Protein AF-A0A7V5YYH0-F1 (afdb_monomer)

Foldseek 3Di:
DVVVVVVVVVVVVVVVVVVVVVVVVVVVVVVVLVVVLVVQLVVLVVCVVVVVDDPVRSVVSVVVSVVPDDD

Mean predicted aligned error: 13.06 Å

Sequence (71 aa):
MVLGVIVANLAFLAVEAAVAEVEVHLAHDDVEVVREEQEALRIV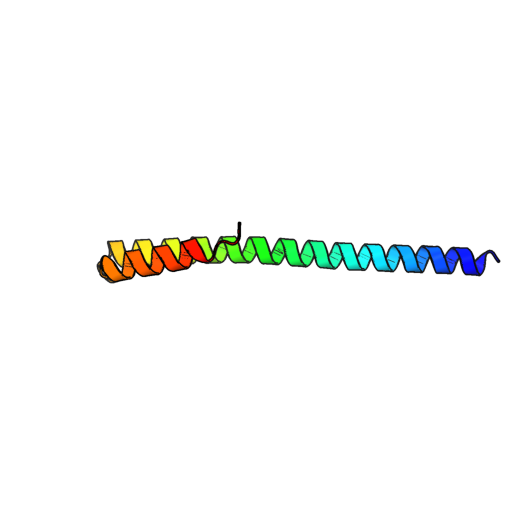RVRYARGELSEEEYRRLRFELSAAQPG

Solvent-accessible surface area (backbone atoms only — not comparable to full-atom values): 4041 Å² total; per-residue (Å²): 112,71,68,61,55,54,54,52,52,54,54,52,52,52,51,53,51,53,52,51,53,50,52,52,50,52,59,49,52,54,55,50,51,56,51,52,53,53,50,50,54,51,51,52,53,53,36,39,76,70,64,77,38,54,73,66,56,45,52,50,54,52,48,54,65,58,67,66,60,80,129

Nearest PDB structures (foldseek):
  6o35-assembly1_A  TM=7.650E-01  e=7.605E+00  synthetic construct

Radius of gyration: 22.99 Å; Cα contacts (8 Å, |Δi|>4): 15; chains: 1; bounding box: 47×17×63 Å

pLDDT: mean 75.51, std 13.16, range [48.12, 94.62]

Structure (mmCIF, N/CA/C/O backbone):
data_AF-A0A7V5YYH0-F1
#
_entry.id   AF-A0A7V5YYH0-F1
#
loop_
_atom_site.group_PDB
_atom_site.id
_atom_site.type_symbol
_atom_site.label_atom_id
_atom_site.label_a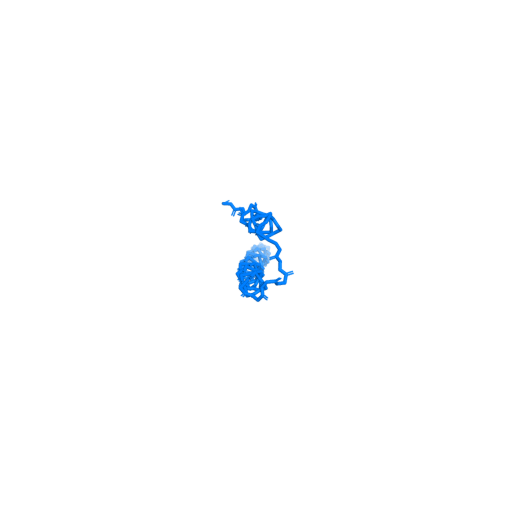lt_id
_atom_site.label_comp_id
_atom_site.label_asym_id
_atom_site.label_entity_id
_atom_site.label_seq_id
_atom_site.pdbx_PDB_ins_code
_atom_site.Cartn_x
_atom_site.Cartn_y
_atom_site.Cartn_z
_atom_site.occupancy
_atom_site.B_iso_or_equiv
_atom_site.auth_seq_id
_atom_site.auth_comp_id
_atom_site.auth_asym_id
_atom_site.auth_atom_id
_atom_site.pdbx_PDB_model_num
ATOM 1 N N . MET A 1 1 ? 31.599 -0.504 -45.484 1.00 63.91 1 MET A N 1
ATOM 2 C CA . MET A 1 1 ? 30.701 0.590 -45.044 1.00 63.91 1 MET A CA 1
ATOM 3 C C . MET A 1 1 ? 29.291 0.102 -44.724 1.00 63.91 1 MET A C 1
ATOM 5 O O . MET A 1 1 ? 28.838 0.371 -43.625 1.00 63.91 1 MET A O 1
ATOM 9 N N . VAL A 1 2 ? 28.626 -0.663 -45.600 1.00 73.56 2 VAL A N 1
ATOM 10 C CA . VAL A 1 2 ? 27.239 -1.147 -45.392 1.00 73.56 2 VAL A CA 1
ATOM 11 C C . VAL A 1 2 ? 27.049 -1.950 -44.093 1.00 73.56 2 VAL A C 1
ATOM 13 O O . VAL A 1 2 ? 26.096 -1.711 -43.362 1.00 73.56 2 VAL A O 1
ATOM 16 N N . LEU A 1 3 ? 27.993 -2.834 -43.751 1.00 77.62 3 LEU A N 1
ATOM 17 C CA . LEU A 1 3 ? 27.922 -3.642 -42.526 1.00 77.62 3 LEU A CA 1
ATOM 18 C C . LEU A 1 3 ? 27.888 -2.784 -41.247 1.00 77.62 3 LEU A C 1
ATOM 20 O O . LEU A 1 3 ? 27.144 -3.086 -40.323 1.00 77.62 3 LEU A O 1
ATOM 24 N N . GLY A 1 4 ? 28.650 -1.686 -41.210 1.00 74.94 4 GLY A N 1
ATOM 25 C CA . GLY A 1 4 ? 28.691 -0.787 -40.051 1.00 74.94 4 GLY A CA 1
ATOM 26 C C . GLY A 1 4 ? 27.376 -0.036 -39.840 1.00 74.94 4 GLY A C 1
ATOM 27 O O . GLY A 1 4 ? 26.960 0.159 -38.705 1.00 74.94 4 GLY A O 1
ATOM 28 N N . VAL A 1 5 ? 26.684 0.314 -40.929 1.00 79.25 5 VAL A N 1
ATOM 29 C CA . VAL A 1 5 ? 25.362 0.957 -40.871 1.00 79.25 5 VAL A CA 1
ATOM 30 C C . VAL A 1 5 ? 24.301 -0.021 -40.367 1.00 79.25 5 VAL A C 1
ATOM 32 O O . VAL A 1 5 ? 23.459 0.353 -39.557 1.00 79.25 5 VAL A O 1
ATOM 35 N N . ILE A 1 6 ? 24.355 -1.285 -40.794 1.00 81.44 6 ILE A N 1
AT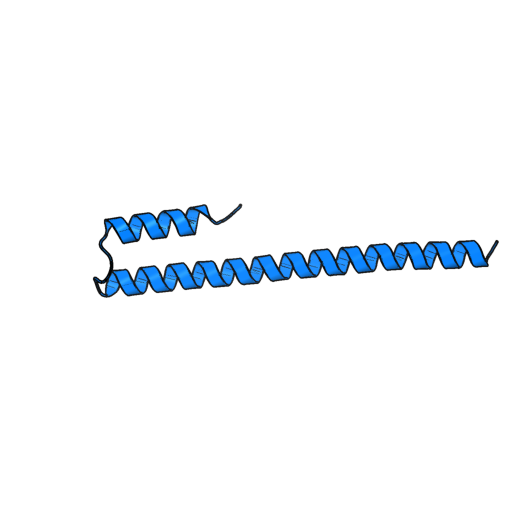OM 36 C CA . ILE A 1 6 ? 23.421 -2.319 -40.322 1.00 81.44 6 ILE A CA 1
ATOM 37 C C . ILE A 1 6 ? 23.614 -2.571 -38.822 1.00 81.44 6 ILE A C 1
ATOM 39 O O . ILE A 1 6 ? 22.641 -2.569 -38.073 1.00 81.44 6 ILE A O 1
ATOM 43 N N . VAL A 1 7 ? 24.863 -2.718 -38.369 1.00 82.00 7 VAL A N 1
ATOM 44 C CA . VAL A 1 7 ? 25.171 -2.937 -36.946 1.00 82.00 7 VAL A CA 1
ATOM 45 C C . VAL A 1 7 ? 24.744 -1.740 -36.090 1.00 82.00 7 VAL A C 1
ATOM 47 O O . VAL A 1 7 ? 24.174 -1.939 -35.022 1.00 82.00 7 VAL A O 1
ATOM 50 N N . ALA A 1 8 ? 24.946 -0.508 -36.566 1.00 75.94 8 ALA A N 1
ATOM 51 C CA . ALA A 1 8 ? 24.514 0.692 -35.851 1.00 75.94 8 ALA A CA 1
ATOM 52 C C . ALA A 1 8 ? 22.985 0.770 -35.685 1.00 75.94 8 ALA A C 1
ATOM 54 O O . ALA A 1 8 ? 22.508 1.089 -34.599 1.00 75.94 8 ALA A O 1
ATOM 55 N N . ASN A 1 9 ? 22.217 0.427 -36.725 1.00 76.88 9 ASN A N 1
ATOM 56 C CA . ASN A 1 9 ? 20.752 0.407 -36.642 1.00 76.88 9 ASN A CA 1
ATOM 57 C C . ASN A 1 9 ? 20.242 -0.679 -35.685 1.00 76.88 9 ASN A C 1
ATOM 59 O O . ASN A 1 9 ? 19.331 -0.428 -34.903 1.00 76.88 9 ASN A O 1
ATOM 63 N N . LEU A 1 10 ? 20.847 -1.871 -35.705 1.00 78.38 10 LEU A N 1
ATOM 64 C CA . LEU A 1 10 ? 20.477 -2.953 -34.787 1.00 78.38 10 LEU A CA 1
ATOM 65 C C . LEU A 1 10 ? 20.786 -2.601 -33.327 1.00 78.38 10 LEU A C 1
ATOM 67 O O . LEU A 1 10 ? 19.983 -2.898 -32.448 1.00 78.38 10 LEU A O 1
ATOM 71 N N . ALA A 1 11 ? 21.919 -1.942 -33.068 1.00 77.00 11 ALA A N 1
ATOM 72 C CA . ALA A 1 11 ? 22.272 -1.481 -31.728 1.00 77.00 11 ALA A CA 1
ATOM 73 C C . ALA A 1 11 ? 21.289 -0.421 -31.208 1.00 77.00 11 ALA A C 1
ATOM 75 O O . ALA A 1 11 ? 20.890 -0.478 -30.050 1.00 77.00 11 ALA A O 1
ATOM 76 N N . PHE A 1 12 ? 20.864 0.509 -32.067 1.00 78.88 12 PHE A N 1
ATOM 77 C CA . PHE A 1 12 ? 19.879 1.530 -31.710 1.00 78.88 12 PHE A CA 1
ATOM 78 C C . PHE A 1 12 ? 18.513 0.914 -31.366 1.00 78.88 12 PHE A C 1
ATOM 80 O O . PHE A 1 12 ? 17.968 1.193 -30.303 1.00 78.88 12 PHE A O 1
ATOM 87 N N . LEU A 1 13 ? 18.023 -0.013 -32.197 1.00 73.56 13 LEU A N 1
ATOM 88 C CA . LEU A 1 13 ? 16.766 -0.731 -31.948 1.00 73.56 13 LEU A CA 1
ATOM 89 C C . LEU A 1 13 ? 16.802 -1.565 -30.659 1.00 73.56 13 LEU A C 1
ATOM 91 O O . LEU A 1 13 ? 15.804 -1.642 -29.949 1.00 73.56 13 LEU A O 1
ATOM 95 N N . ALA A 1 14 ? 17.943 -2.179 -30.337 1.00 73.38 14 ALA A N 1
ATOM 96 C CA . ALA A 1 14 ? 18.100 -2.938 -29.098 1.00 73.38 14 ALA A CA 1
ATOM 97 C C . ALA A 1 14 ? 18.033 -2.040 -27.850 1.00 73.38 14 ALA A C 1
ATOM 99 O O . ALA A 1 14 ? 17.473 -2.445 -26.835 1.00 73.38 14 ALA A O 1
ATOM 100 N N . VAL A 1 15 ? 18.576 -0.820 -27.929 1.00 72.88 15 VAL A N 1
ATOM 101 C CA . VAL A 1 15 ? 18.479 0.169 -26.845 1.00 72.88 15 VAL A CA 1
ATOM 102 C C . VAL A 1 15 ? 17.039 0.652 -26.680 1.00 72.88 15 VAL A C 1
ATOM 104 O O . VAL A 1 15 ? 16.550 0.681 -25.556 1.00 72.88 15 VAL A O 1
ATOM 107 N N . GLU A 1 16 ? 16.338 0.973 -27.771 1.00 67.25 16 GLU A N 1
ATOM 108 C CA . GLU A 1 16 ? 14.927 1.383 -27.705 1.00 67.25 16 GLU A CA 1
ATOM 109 C C . GLU A 1 16 ? 14.027 0.280 -27.131 1.00 67.25 16 GLU A C 1
ATOM 111 O O . GLU A 1 16 ? 13.190 0.560 -26.275 1.00 67.25 16 GLU A O 1
ATOM 116 N N . ALA A 1 17 ? 14.233 -0.977 -27.538 1.00 66.12 17 ALA A N 1
ATOM 117 C CA . ALA A 1 17 ? 13.487 -2.115 -27.002 1.00 66.12 17 ALA A CA 1
ATOM 118 C C . ALA A 1 17 ? 13.722 -2.300 -25.494 1.00 66.12 17 ALA A C 1
ATOM 120 O O . ALA A 1 17 ? 12.767 -2.486 -24.746 1.00 66.12 17 ALA A O 1
ATOM 121 N N . ALA A 1 18 ? 14.972 -2.180 -25.037 1.00 65.06 18 ALA A N 1
ATOM 122 C CA . ALA A 1 18 ? 15.299 -2.278 -23.616 1.00 65.06 18 ALA A CA 1
ATOM 123 C C . ALA A 1 18 ? 14.675 -1.137 -22.793 1.00 65.06 18 ALA A C 1
ATOM 125 O O . ALA A 1 18 ? 14.201 -1.367 -21.683 1.00 65.06 18 ALA A O 1
ATOM 126 N N . VAL A 1 19 ? 14.643 0.087 -23.329 1.00 64.62 19 VAL A N 1
ATOM 127 C CA . VAL A 1 19 ? 13.998 1.230 -22.662 1.00 64.62 19 VAL A CA 1
ATOM 128 C C . VAL A 1 19 ? 12.484 1.029 -22.577 1.00 64.62 19 VAL A C 1
ATOM 130 O O . VAL A 1 19 ? 11.911 1.241 -21.512 1.00 64.62 19 VAL A O 1
ATOM 133 N N . ALA A 1 20 ? 11.851 0.558 -23.654 1.00 60.84 20 ALA A N 1
ATOM 134 C CA . ALA A 1 20 ? 10.420 0.268 -23.664 1.00 60.84 20 ALA A CA 1
ATOM 135 C C . ALA A 1 20 ? 10.045 -0.859 -22.684 1.00 60.84 20 ALA A C 1
ATOM 137 O O . ALA A 1 20 ? 9.036 -0.757 -21.991 1.00 60.84 20 ALA A O 1
ATOM 138 N N . GLU A 1 21 ? 10.857 -1.916 -22.580 1.00 58.16 21 GLU A N 1
ATOM 139 C CA . GLU A 1 21 ? 10.652 -2.982 -21.589 1.00 58.16 21 GLU A CA 1
ATOM 140 C C . GLU A 1 21 ? 10.753 -2.456 -20.149 1.00 58.16 21 GLU A C 1
ATOM 142 O O . GLU A 1 21 ? 9.928 -2.822 -19.311 1.00 58.16 21 GLU A O 1
ATOM 147 N N . VAL A 1 22 ? 11.707 -1.560 -19.866 1.00 58.97 22 VAL A N 1
ATOM 148 C CA . VAL A 1 22 ? 11.846 -0.910 -18.551 1.00 58.97 22 VAL A CA 1
ATOM 149 C C . VAL A 1 22 ? 10.655 0.003 -18.246 1.00 58.97 22 VAL A C 1
ATOM 151 O O . VAL A 1 22 ? 10.117 -0.067 -17.144 1.00 58.97 22 VAL A O 1
ATOM 154 N N . GLU A 1 23 ? 10.199 0.816 -19.202 1.00 58.03 23 GLU A N 1
ATOM 155 C CA . GLU A 1 23 ? 9.005 1.660 -19.033 1.00 58.03 23 GLU A CA 1
ATOM 156 C C . GLU A 1 23 ? 7.742 0.830 -18.764 1.00 58.03 23 GLU A C 1
ATOM 158 O O . GLU A 1 23 ? 6.948 1.179 -17.892 1.00 58.03 23 GLU A O 1
ATOM 163 N N . VAL A 1 24 ? 7.565 -0.290 -19.471 1.00 58.91 24 VAL A N 1
ATOM 164 C CA . VAL A 1 24 ? 6.426 -1.195 -19.254 1.00 58.91 24 VAL A CA 1
ATOM 165 C C . VAL A 1 24 ? 6.501 -1.874 -17.885 1.00 58.91 24 VAL A C 1
ATOM 167 O O . VAL A 1 24 ? 5.464 -2.051 -17.247 1.00 58.91 24 VAL A O 1
ATOM 170 N N . HIS A 1 25 ? 7.698 -2.238 -17.417 1.00 50.34 25 HIS A N 1
ATOM 171 C CA . HIS A 1 25 ? 7.873 -2.842 -16.095 1.00 50.34 25 HIS A CA 1
ATOM 172 C C . HIS A 1 25 ? 7.538 -1.851 -14.973 1.00 50.34 25 HIS A C 1
ATOM 174 O O . HIS A 1 25 ? 6.761 -2.181 -14.084 1.00 50.34 25 HIS A O 1
ATOM 180 N N . LEU A 1 26 ? 8.022 -0.609 -15.082 1.00 57.22 26 LEU A N 1
ATOM 181 C CA . LEU A 1 26 ? 7.719 0.459 -14.123 1.00 57.22 26 LEU A CA 1
ATOM 182 C C . LEU A 1 26 ? 6.217 0.779 -14.077 1.00 57.22 26 LEU A C 1
ATOM 184 O O . LEU A 1 26 ? 5.633 0.864 -13.002 1.00 57.22 26 LEU A O 1
ATOM 188 N N . ALA A 1 27 ? 5.565 0.872 -15.240 1.00 54.97 27 ALA A N 1
ATOM 189 C CA . ALA A 1 27 ? 4.126 1.112 -15.300 1.00 54.97 27 ALA A CA 1
ATOM 190 C C . ALA A 1 27 ? 3.299 -0.047 -14.712 1.00 54.97 27 ALA A C 1
ATOM 192 O O . ALA A 1 27 ? 2.188 0.173 -14.228 1.00 54.97 27 ALA A O 1
ATOM 193 N N . HIS A 1 28 ? 3.803 -1.285 -14.766 1.00 54.91 28 HIS A N 1
ATOM 194 C CA . HIS A 1 28 ? 3.121 -2.422 -14.156 1.00 54.91 28 HIS A CA 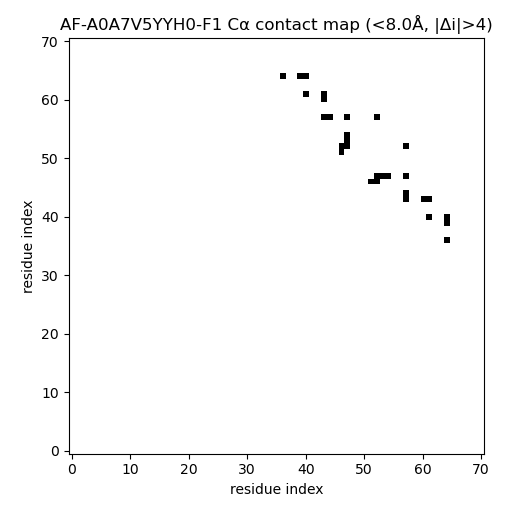1
ATOM 195 C C . HIS A 1 28 ? 3.253 -2.410 -12.626 1.00 54.91 28 HIS A C 1
ATOM 197 O O . HIS A 1 28 ? 2.247 -2.658 -11.950 1.00 54.91 28 HIS A O 1
ATOM 203 N N . ASP A 1 29 ? 4.434 -2.068 -12.106 1.00 57.59 29 ASP A N 1
ATOM 204 C CA . ASP A 1 29 ? 4.687 -1.939 -10.667 1.00 57.59 29 ASP A CA 1
ATOM 205 C C . ASP A 1 29 ? 3.787 -0.854 -10.046 1.00 57.59 29 ASP A C 1
ATOM 207 O O . ASP A 1 29 ? 3.148 -1.090 -9.019 1.00 57.59 29 ASP A O 1
ATOM 211 N N . ASP A 1 30 ? 3.617 0.291 -10.717 1.00 57.94 30 ASP A N 1
ATOM 212 C CA . ASP A 1 30 ? 2.745 1.378 -10.246 1.00 57.94 30 ASP A CA 1
ATOM 213 C C . ASP A 1 30 ? 1.272 0.939 -10.105 1.00 57.94 30 ASP A C 1
ATOM 215 O O . ASP A 1 30 ? 0.578 1.294 -9.147 1.00 57.94 30 ASP A O 1
ATOM 219 N N . VAL A 1 31 ? 0.770 0.131 -11.045 1.00 61.31 31 VAL A N 1
ATOM 220 C CA . VAL A 1 31 ? -0.615 -0.379 -11.016 1.00 61.31 31 VAL A CA 1
ATOM 221 C C . VAL A 1 31 ? -0.815 -1.394 -9.888 1.00 61.31 31 VAL A C 1
ATOM 223 O O . VAL A 1 31 ? -1.896 -1.445 -9.287 1.00 61.31 31 VAL A O 1
ATOM 226 N N . GLU A 1 32 ? 0.200 -2.206 -9.596 1.00 61.59 32 GLU A N 1
ATOM 227 C CA . GLU A 1 32 ? 0.156 -3.181 -8.506 1.00 61.59 32 GLU A CA 1
ATOM 228 C C . GLU A 1 32 ? 0.163 -2.479 -7.141 1.00 61.59 32 GLU A C 1
ATOM 230 O O . GLU A 1 32 ? -0.706 -2.763 -6.312 1.00 61.59 32 GLU A O 1
ATOM 235 N N . VAL A 1 33 ? 1.010 -1.460 -6.962 1.00 64.12 33 VAL A N 1
ATOM 236 C CA . VAL A 1 33 ? 1.061 -0.637 -5.740 1.00 64.12 33 VAL A CA 1
ATOM 237 C C . VAL A 1 33 ? -0.280 0.053 -5.471 1.00 64.12 33 VAL A C 1
ATOM 239 O O . VAL A 1 33 ? -0.831 -0.067 -4.374 1.00 64.12 33 VAL A O 1
ATOM 242 N N . VAL A 1 34 ? -0.884 0.695 -6.479 1.00 67.50 34 VAL A N 1
ATOM 243 C CA . VAL A 1 34 ? -2.197 1.355 -6.321 1.00 67.50 34 VAL A CA 1
ATOM 244 C C . VAL A 1 34 ? -3.280 0.359 -5.894 1.00 67.50 34 VAL A C 1
ATOM 246 O O . VAL A 1 34 ? -4.174 0.689 -5.105 1.00 67.50 34 VAL A O 1
ATOM 249 N N . ARG A 1 35 ? -3.223 -0.877 -6.399 1.00 70.94 35 ARG A N 1
ATOM 250 C CA . ARG A 1 35 ? -4.174 -1.930 -6.031 1.00 70.94 35 ARG A CA 1
ATOM 251 C C . ARG A 1 35 ? -3.972 -2.398 -4.588 1.00 70.94 35 ARG A C 1
ATOM 253 O O . ARG A 1 35 ? -4.963 -2.554 -3.868 1.00 70.94 35 ARG A O 1
ATOM 260 N N . GLU A 1 36 ? -2.730 -2.608 -4.166 1.00 76.25 36 GLU A N 1
ATOM 261 C CA . GLU A 1 36 ? -2.399 -3.026 -2.800 1.00 76.25 36 GLU A CA 1
ATOM 262 C C . GLU A 1 36 ? -2.791 -1.963 -1.763 1.00 76.25 36 GLU A C 1
ATOM 264 O O . GLU A 1 36 ? -3.400 -2.283 -0.738 1.00 76.25 36 GLU A O 1
ATOM 269 N N . GLU A 1 37 ? -2.549 -0.685 -2.057 1.00 74.75 37 GLU A N 1
ATOM 270 C CA . GLU A 1 37 ? -2.929 0.432 -1.186 1.00 74.75 37 GLU A CA 1
ATOM 271 C C . GLU A 1 37 ? -4.452 0.554 -1.017 1.00 74.75 37 GLU A C 1
ATOM 273 O O . GLU A 1 37 ? -4.965 0.752 0.094 1.00 74.75 37 GLU A O 1
ATOM 278 N N . GLN A 1 38 ? -5.211 0.384 -2.107 1.00 78.38 38 GLN A N 1
ATOM 279 C CA . GLN A 1 38 ? -6.676 0.357 -2.049 1.00 78.38 38 GLN A CA 1
ATOM 280 C C . GLN A 1 38 ? -7.192 -0.819 -1.212 1.00 78.38 38 GLN A C 1
ATOM 282 O O . GLN A 1 38 ? -8.167 -0.679 -0.459 1.00 78.38 38 GLN A O 1
ATOM 287 N N . GLU A 1 39 ? -6.544 -1.978 -1.313 1.00 83.38 39 GLU A N 1
ATOM 288 C CA . GLU A 1 39 ? -6.889 -3.149 -0.518 1.00 83.38 39 GLU A CA 1
ATOM 289 C C . GLU A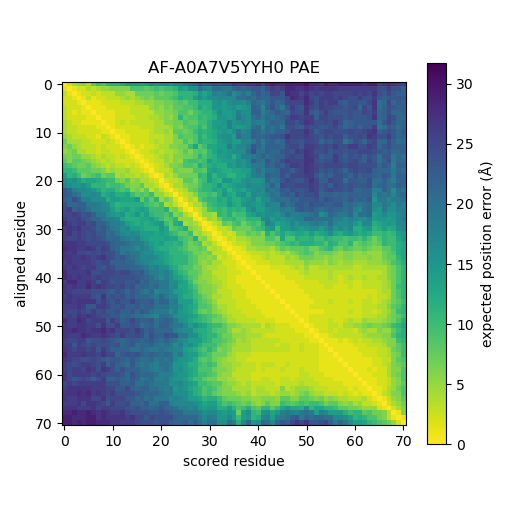 1 39 ? -6.564 -2.945 0.970 1.00 83.38 39 GLU A C 1
ATOM 291 O O . GLU A 1 39 ? -7.403 -3.257 1.827 1.00 83.38 39 GLU A O 1
ATOM 296 N N . ALA A 1 40 ? -5.430 -2.315 1.290 1.00 84.88 40 ALA A N 1
ATOM 297 C CA . ALA A 1 40 ? -5.065 -1.936 2.652 1.00 84.88 40 ALA A CA 1
ATOM 298 C C . ALA A 1 40 ? -6.097 -0.977 3.277 1.00 84.88 40 ALA A C 1
ATOM 300 O O . ALA A 1 40 ? -6.592 -1.227 4.383 1.00 84.88 40 ALA A O 1
ATOM 301 N N . LEU A 1 41 ? -6.521 0.063 2.547 1.00 85.56 41 LEU A N 1
ATOM 302 C CA . LEU A 1 41 ? -7.579 0.979 2.999 1.00 85.56 41 LEU A CA 1
ATOM 303 C C . LEU A 1 41 ? -8.912 0.255 3.239 1.00 85.56 41 LEU A C 1
ATOM 305 O O . LEU A 1 41 ? -9.619 0.544 4.215 1.00 85.56 41 LEU A O 1
ATOM 309 N N . ARG A 1 42 ? -9.257 -0.713 2.379 1.00 86.81 42 ARG A N 1
ATOM 310 C CA . ARG A 1 42 ? -10.460 -1.540 2.546 1.00 86.81 42 ARG A CA 1
ATOM 311 C C . ARG A 1 42 ? -10.390 -2.362 3.832 1.00 86.81 42 ARG A C 1
ATOM 313 O O . ARG A 1 42 ? -11.364 -2.377 4.588 1.00 86.81 42 ARG A O 1
ATOM 320 N N . ILE A 1 43 ? -9.255 -3.004 4.104 1.00 90.69 43 ILE A N 1
ATOM 321 C CA . ILE A 1 43 ? -9.039 -3.811 5.314 1.00 90.69 43 ILE A CA 1
ATOM 322 C C . ILE A 1 43 ? -9.161 -2.941 6.569 1.00 90.69 43 ILE A C 1
ATOM 324 O O . ILE A 1 43 ? -9.910 -3.289 7.486 1.00 90.69 43 ILE A O 1
ATOM 328 N N . VAL A 1 44 ? -8.497 -1.783 6.595 1.00 90.50 44 VAL A N 1
ATOM 329 C CA . VAL A 1 44 ? -8.537 -0.847 7.731 1.00 90.50 44 VAL A CA 1
ATOM 330 C C . VAL A 1 44 ? -9.968 -0.374 8.011 1.00 90.50 44 VAL A C 1
ATOM 332 O O . VAL A 1 44 ? -10.406 -0.363 9.163 1.00 90.50 44 VAL A O 1
ATOM 335 N N . ARG A 1 45 ? -10.747 -0.066 6.966 1.00 90.00 45 ARG A N 1
ATOM 336 C CA . ARG A 1 45 ? -12.158 0.332 7.107 1.00 90.00 45 ARG A CA 1
ATOM 337 C C . ARG A 1 45 ? -13.030 -0.786 7.680 1.00 90.00 45 ARG A C 1
ATOM 339 O O . ARG A 1 45 ? -13.875 -0.514 8.531 1.00 90.00 45 ARG A O 1
ATOM 346 N N . VAL A 1 46 ? -12.831 -2.027 7.235 1.00 92.62 46 VAL A N 1
ATOM 347 C CA . VAL A 1 46 ? -13.572 -3.191 7.752 1.00 92.62 46 VAL A CA 1
ATOM 348 C C . VAL A 1 46 ? -13.237 -3.441 9.222 1.00 92.62 46 VAL A C 1
ATOM 350 O O . VAL A 1 46 ? -14.147 -3.657 10.019 1.00 92.62 46 VAL A O 1
ATOM 353 N N . ARG A 1 47 ? -11.958 -3.369 9.602 1.00 90.38 47 ARG A N 1
ATOM 354 C CA . ARG A 1 47 ? -11.520 -3.557 10.993 1.00 90.38 47 ARG A CA 1
ATOM 355 C C . ARG A 1 47 ? -12.079 -2.495 11.933 1.00 90.38 47 ARG A C 1
ATOM 357 O O . ARG A 1 47 ? -12.572 -2.832 13.006 1.00 90.38 47 ARG A O 1
ATOM 364 N N . TYR A 1 48 ? -12.092 -1.235 11.501 1.00 90.88 48 TYR A N 1
ATOM 365 C CA . TYR A 1 48 ? -12.738 -0.161 12.255 1.00 90.88 48 TYR A CA 1
ATOM 366 C C . TYR A 1 48 ? -14.246 -0.396 12.416 1.00 90.88 48 TYR A C 1
ATOM 368 O O . TYR A 1 48 ? -14.768 -0.297 13.521 1.00 90.88 48 TYR A O 1
ATOM 376 N N . ALA A 1 49 ? -14.945 -0.803 11.348 1.00 90.88 49 ALA A N 1
ATOM 377 C CA . ALA A 1 49 ? -16.377 -1.114 11.415 1.00 90.88 49 ALA A CA 1
ATOM 378 C C . ALA A 1 49 ? -16.704 -2.288 12.358 1.00 90.88 49 ALA A C 1
ATOM 380 O O . ALA A 1 49 ? -17.804 -2.357 12.901 1.00 90.88 49 ALA A O 1
ATOM 381 N N . ARG A 1 50 ? -15.751 -3.203 12.563 1.00 93.69 50 ARG A N 1
ATOM 382 C CA . ARG A 1 50 ? -15.853 -4.310 13.526 1.00 93.69 50 ARG A CA 1
ATOM 383 C C . ARG A 1 50 ? -15.474 -3.918 14.957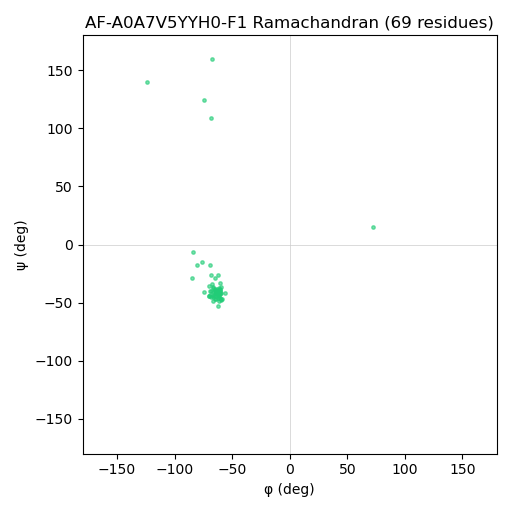 1.00 93.69 50 ARG A C 1
ATOM 385 O O . ARG A 1 50 ? -15.629 -4.739 15.853 1.00 93.69 50 ARG A O 1
ATOM 392 N N . GLY A 1 51 ? -14.979 -2.698 15.174 1.00 91.44 51 GLY A N 1
ATOM 393 C CA . GLY A 1 51 ? -14.467 -2.247 16.469 1.00 91.44 51 GLY A CA 1
ATOM 394 C C . GLY A 1 51 ? -13.118 -2.865 16.851 1.00 91.44 51 GLY A C 1
ATOM 395 O O . GLY A 1 51 ? -12.726 -2.785 18.009 1.00 91.44 51 GLY A O 1
ATOM 396 N N . GLU A 1 52 ? -12.405 -3.479 15.899 1.00 94.62 52 GLU A 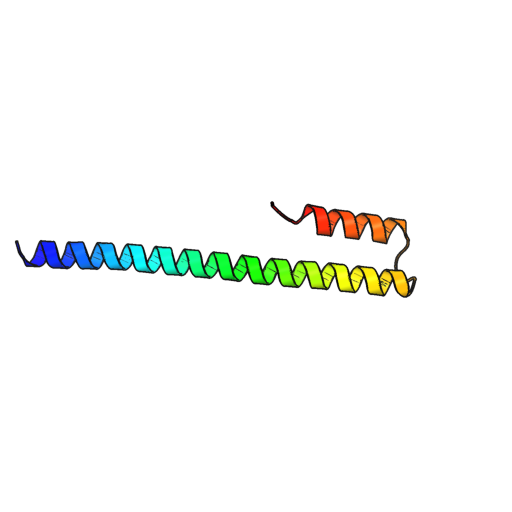N 1
ATOM 397 C CA . GLU A 1 52 ? -11.059 -4.041 16.110 1.00 94.62 52 GLU A CA 1
ATOM 398 C C . GLU A 1 52 ? -9.973 -2.951 16.159 1.00 94.62 52 GLU A C 1
ATOM 400 O O . GLU A 1 52 ? -8.848 -3.220 16.569 1.00 94.62 52 GLU A O 1
ATOM 405 N N . LEU A 1 53 ? -10.301 -1.735 15.713 1.00 91.81 53 LEU A N 1
ATOM 406 C CA . LEU A 1 53 ? -9.435 -0.561 15.744 1.00 91.81 53 LEU A CA 1
ATOM 407 C C . LEU A 1 53 ? -10.133 0.568 16.490 1.00 91.81 53 LEU A C 1
ATOM 409 O O . LEU A 1 53 ? -11.322 0.824 16.273 1.00 91.81 53 LEU A O 1
ATOM 413 N N . SER A 1 54 ? -9.373 1.292 17.304 1.00 92.69 54 SER A N 1
ATOM 414 C CA . SER A 1 54 ? -9.822 2.575 17.833 1.00 92.69 54 SER A CA 1
ATOM 415 C C . SER A 1 54 ? -9.938 3.619 16.716 1.00 92.69 54 SER A C 1
ATOM 417 O O . SER A 1 54 ? -9.334 3.510 15.646 1.00 92.69 54 SER A O 1
ATOM 419 N N . GLU A 1 55 ? -10.711 4.676 16.965 1.00 88.94 55 GLU A N 1
ATOM 420 C CA . GLU A 1 55 ? -10.830 5.796 16.025 1.00 88.94 55 GLU A CA 1
ATOM 421 C C . GLU A 1 55 ? -9.478 6.482 15.763 1.00 88.94 55 GLU A C 1
ATOM 423 O O . GLU A 1 55 ? -9.209 6.936 14.650 1.00 88.94 55 GLU A O 1
ATOM 428 N N . GLU A 1 56 ? -8.608 6.520 16.772 1.00 92.12 56 GLU A N 1
ATOM 429 C CA . GLU A 1 56 ? -7.280 7.118 16.673 1.00 92.12 56 GLU A CA 1
ATOM 430 C C . GLU A 1 56 ? -6.344 6.279 15.789 1.00 92.12 56 GLU A C 1
ATOM 432 O O . GLU A 1 56 ? -5.693 6.820 14.891 1.00 92.12 56 GLU A O 1
ATOM 437 N N . GLU A 1 57 ? -6.352 4.953 15.957 1.00 89.12 57 GLU A N 1
ATOM 438 C CA . GLU A 1 57 ? -5.620 4.022 15.086 1.00 89.12 57 GLU A CA 1
ATOM 439 C C . GLU A 1 57 ? -6.154 4.049 13.652 1.00 89.12 57 GLU A C 1
ATOM 441 O O . GLU A 1 57 ? -5.373 4.074 12.702 1.00 89.12 57 GLU A O 1
ATOM 446 N N . TYR A 1 58 ? -7.477 4.115 13.479 1.00 89.25 58 TYR A N 1
ATOM 447 C CA . TYR A 1 58 ? -8.096 4.232 12.161 1.00 89.25 58 TYR A CA 1
ATOM 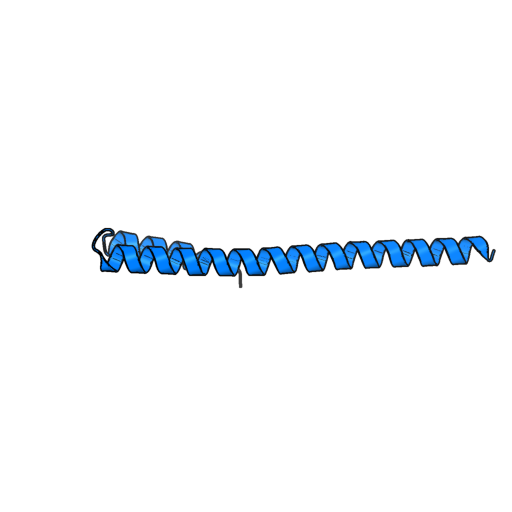448 C C . TYR A 1 58 ? -7.655 5.508 11.430 1.00 89.25 58 TYR A C 1
ATOM 450 O O . TYR A 1 58 ? -7.283 5.448 10.256 1.00 89.25 58 TYR A O 1
ATOM 458 N N . ARG A 1 59 ? -7.662 6.666 12.108 1.00 89.44 59 ARG A N 1
ATOM 459 C CA . ARG A 1 59 ? -7.210 7.932 11.504 1.00 89.44 59 ARG A CA 1
ATOM 460 C C . ARG A 1 59 ? -5.727 7.906 11.159 1.00 89.44 59 ARG A C 1
ATOM 462 O O . ARG A 1 59 ? -5.372 8.388 10.087 1.00 89.44 59 ARG A O 1
ATOM 469 N N . ARG A 1 60 ? -4.885 7.341 12.032 1.00 90.62 60 ARG A N 1
ATOM 470 C CA . ARG A 1 60 ? -3.443 7.218 11.785 1.00 90.62 60 ARG A CA 1
ATOM 471 C C . ARG A 1 60 ? -3.164 6.354 10.556 1.00 90.62 60 ARG A C 1
ATOM 473 O O . ARG A 1 60 ? -2.528 6.832 9.625 1.00 90.62 60 ARG A O 1
ATOM 480 N N . LEU A 1 61 ? -3.726 5.145 10.511 1.00 87.56 61 LEU A N 1
ATOM 481 C CA . LEU A 1 61 ? -3.552 4.219 9.387 1.00 87.56 61 LEU A CA 1
ATOM 482 C C . LEU A 1 61 ? -4.095 4.799 8.080 1.00 87.56 61 LEU A C 1
ATOM 484 O O . LEU A 1 61 ? -3.481 4.653 7.029 1.00 87.56 61 LEU A O 1
ATOM 488 N N . ARG A 1 62 ? -5.231 5.502 8.133 1.00 87.19 62 ARG A N 1
ATOM 489 C CA . ARG A 1 62 ? -5.772 6.198 6.962 1.00 87.19 62 ARG A CA 1
ATOM 490 C C . ARG A 1 62 ? -4.832 7.301 6.470 1.00 87.19 62 ARG A C 1
ATOM 492 O O . ARG A 1 62 ? -4.699 7.458 5.262 1.00 87.19 62 ARG A O 1
ATOM 499 N N . PHE A 1 63 ? -4.226 8.066 7.379 1.00 86.50 63 PHE A N 1
ATOM 500 C CA . PHE A 1 63 ? -3.294 9.133 7.024 1.00 86.50 63 PHE A CA 1
ATOM 501 C C . PHE A 1 63 ? -2.022 8.571 6.386 1.00 86.50 63 PHE A C 1
ATOM 503 O O . PHE A 1 63 ? -1.660 9.014 5.302 1.00 86.50 63 PHE A O 1
ATOM 510 N N . GLU A 1 64 ? -1.408 7.556 6.997 1.00 85.50 64 GLU A N 1
ATOM 511 C CA . GLU A 1 64 ? -0.208 6.884 6.478 1.00 85.50 64 GLU A CA 1
ATOM 512 C C . GLU A 1 64 ? -0.445 6.291 5.083 1.00 85.50 64 GLU A C 1
ATOM 514 O O . GLU A 1 64 ? 0.324 6.563 4.166 1.00 85.50 64 GLU A O 1
ATOM 519 N N . LEU A 1 65 ? -1.564 5.584 4.890 1.00 81.44 65 LEU A N 1
ATOM 520 C CA . LEU A 1 65 ? -1.933 5.011 3.590 1.00 81.44 65 LEU A CA 1
ATOM 521 C C . LEU A 1 65 ? -2.292 6.073 2.539 1.00 81.44 65 LEU A C 1
ATOM 523 O O . LEU A 1 65 ? -2.166 5.817 1.351 1.00 81.44 65 LEU A O 1
ATOM 527 N N . SER A 1 66 ? -2.751 7.262 2.948 1.00 74.38 66 SER A N 1
ATOM 528 C CA . SER A 1 66 ? -3.016 8.370 2.014 1.00 74.38 66 SER A CA 1
ATOM 529 C C . SER A 1 66 ? -1.777 9.203 1.685 1.00 74.38 66 SER A C 1
ATOM 531 O O . SER A 1 66 ? -1.704 9.775 0.605 1.00 74.38 66 SER A O 1
ATOM 533 N N . ALA A 1 67 ? -0.820 9.286 2.612 1.00 73.44 67 ALA A N 1
ATOM 534 C CA . ALA A 1 67 ? 0.438 10.008 2.436 1.00 73.44 67 ALA A CA 1
ATOM 535 C C . ALA A 1 67 ? 1.468 9.196 1.640 1.00 73.44 67 ALA A C 1
ATOM 537 O O . ALA A 1 67 ? 2.426 9.770 1.130 1.00 73.44 67 ALA A O 1
ATOM 538 N N . ALA A 1 68 ? 1.267 7.879 1.541 1.00 65.12 68 ALA A N 1
ATOM 539 C CA . ALA A 1 68 ? 2.058 6.994 0.701 1.00 65.12 68 ALA A CA 1
ATOM 540 C C . ALA A 1 68 ? 1.824 7.212 -0.804 1.00 65.12 68 ALA A C 1
ATOM 542 O O . ALA A 1 68 ? 2.701 6.834 -1.567 1.00 65.12 68 ALA A O 1
ATOM 543 N N . GLN A 1 69 ? 0.733 7.879 -1.222 1.00 56.00 69 GLN A N 1
ATOM 544 C CA . GLN A 1 69 ? 0.512 8.258 -2.624 1.00 56.00 69 GLN A CA 1
ATOM 545 C C . GLN A 1 69 ? 1.521 9.338 -3.049 1.00 56.00 69 GLN A C 1
ATOM 547 O O . GLN A 1 69 ? 1.384 10.491 -2.617 1.00 56.00 69 GLN A O 1
ATOM 552 N N . PRO A 1 70 ? 2.511 9.029 -3.907 1.00 48.12 70 PRO A N 1
ATOM 553 C CA . PRO A 1 70 ? 3.258 10.064 -4.594 1.00 48.12 70 PRO A CA 1
ATOM 554 C C . PRO A 1 70 ? 2.351 10.628 -5.695 1.00 48.12 70 PRO A C 1
ATOM 556 O O . PRO A 1 70 ? 1.794 9.882 -6.499 1.00 48.12 70 PRO A O 1
ATOM 559 N N . GLY A 1 71 ? 2.142 11.945 -5.670 1.00 50.59 71 GLY A N 1
ATOM 560 C CA . GLY A 1 71 ? 1.477 12.663 -6.760 1.00 50.59 71 GLY A CA 1
ATO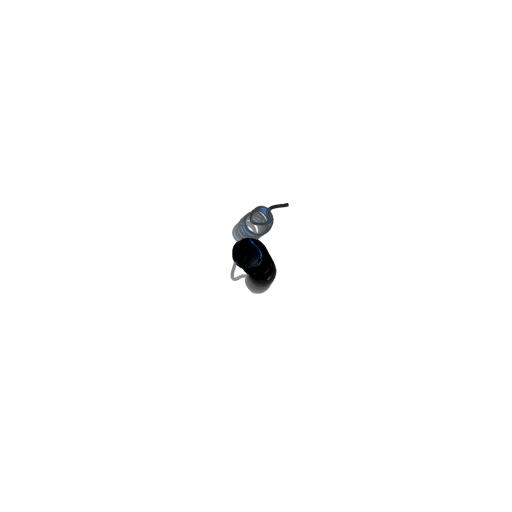M 561 C C . GLY A 1 71 ? 2.308 12.686 -8.034 1.00 50.59 71 GLY A C 1
ATOM 562 O O . GLY A 1 71 ? 3.554 12.640 -7.923 1.00 50.59 71 GLY A O 1
#

Secondary structure (DSSP, 8-state):
-HHHHHHHHHHHHHHHHHHHHHHHHHHHHHHHHHHHHHHHHHHHHHHHHTTSS-HHHHHHHHHHHHHT---